Protein AF-A0A2K3JMX2-F1 (afdb_monomer)

Secondary structure (DSSP, 8-state):
---------EEEEEEEEETTEEEEEEEE----TT-S----HHHHHHT-SEEEETTTTEEEEEETTEEEEEE----------

InterPro domains:
  IPR021109 Aspartic peptidase domain superfamily [G3DSA:2.40.70.10] (3-72)

Radius of gyration: 16.27 Å; Cα contacts (8 Å, |Δi|>4): 80; chains: 1; bounding box: 50×40×40 Å

Mean predicted aligned error: 8.72 Å

Nearest PDB structures (foldseek):
  6gmh-assembly1_I  TM=3.287E-01  e=8.517E+00  Sus scrofa

Organism: Trifolium pratense (NCBI:txid57577)

Foldseek 3Di:
DDPPDPPFDKDAQDWDDAQPDIDTGIDTDDPDPPDDDDDDPVNVVVQPDWDADPVQRWIWGDDPNDIGIGGDDPDDPPPDD

Solvent-accessible surface area (backbone atoms only — not comparable to full-atom values): 5580 Å² total; per-residue (Å²): 141,77,84,76,69,83,78,81,44,71,48,72,71,43,78,43,80,59,78,95,45,78,48,73,41,73,42,75,69,68,97,52,88,94,61,95,80,83,88,50,69,76,63,55,60,74,49,60,70,69,49,72,41,82,87,79,36,32,40,36,35,58,54,96,94,37,80,46,69,42,70,60,84,91,67,85,76,79,79,80,129

pLDDT: mean 82.19, std 16.42, range [39.19, 95.81]

Structure (mmCIF, N/CA/C/O backbone):
data_AF-A0A2K3JMX2-F1
#
_entry.id   AF-A0A2K3JMX2-F1
#
loop_
_atom_site.group_PDB
_atom_site.id
_atom_site.type_symbol
_atom_site.label_atom_id
_atom_site.label_alt_id
_atom_site.label_comp_id
_atom_site.label_asym_id
_atom_site.label_entity_id
_atom_site.label_seq_id
_atom_site.pdbx_PDB_ins_code
_atom_site.Cartn_x
_atom_site.Cartn_y
_atom_site.Cartn_z
_atom_site.occupancy
_atom_site.B_iso_or_equiv
_atom_site.auth_seq_id
_atom_site.auth_comp_id
_atom_site.auth_asym_id
_atom_site.auth_atom_id
_atom_site.pdbx_PDB_model_num
ATOM 1 N N . CYS A 1 1 ? 35.073 2.736 -23.169 1.00 39.19 1 CYS A N 1
ATOM 2 C CA . CYS A 1 1 ? 34.277 3.539 -22.222 1.00 39.19 1 CYS A CA 1
ATOM 3 C C . CYS A 1 1 ? 32.815 3.519 -22.641 1.00 39.19 1 CYS A C 1
ATOM 5 O O . CYS A 1 1 ? 32.387 4.375 -23.397 1.00 39.19 1 CYS A O 1
ATOM 7 N N . ALA A 1 2 ? 32.073 2.518 -22.187 1.00 41.06 2 ALA A N 1
ATOM 8 C CA . ALA A 1 2 ? 30.622 2.573 -22.121 1.00 41.06 2 ALA A CA 1
ATOM 9 C C . ALA A 1 2 ? 30.317 2.109 -20.703 1.00 41.06 2 ALA A C 1
ATOM 11 O O . ALA A 1 2 ? 30.497 0.936 -20.381 1.00 41.06 2 ALA A O 1
ATOM 12 N N . LEU A 1 3 ? 30.029 3.059 -19.821 1.00 48.06 3 LEU A N 1
ATOM 13 C CA . LEU A 1 3 ? 29.474 2.725 -18.522 1.00 48.06 3 LEU A CA 1
ATOM 14 C C . LEU A 1 3 ? 28.068 2.218 -18.838 1.00 48.06 3 LEU A C 1
ATOM 16 O O . LEU A 1 3 ? 27.203 3.005 -19.207 1.00 48.06 3 LEU A O 1
ATOM 20 N N . ALA A 1 4 ? 27.885 0.898 -18.827 1.00 52.38 4 ALA A N 1
ATOM 21 C CA . ALA A 1 4 ? 26.554 0.324 -18.823 1.00 52.38 4 ALA A CA 1
ATOM 22 C C . ALA A 1 4 ? 25.888 0.837 -17.547 1.00 52.38 4 ALA A C 1
ATOM 24 O O . ALA A 1 4 ? 26.296 0.476 -16.442 1.00 52.38 4 ALA A O 1
ATOM 25 N N . GLU A 1 5 ? 24.927 1.744 -17.697 1.00 59.12 5 GLU A N 1
ATOM 26 C CA . GLU A 1 5 ? 24.051 2.094 -16.591 1.00 59.12 5 GLU A CA 1
ATOM 27 C C . GLU A 1 5 ? 23.413 0.795 -16.079 1.00 59.12 5 GLU A C 1
ATOM 29 O O . GLU A 1 5 ? 23.077 -0.074 -16.895 1.00 59.12 5 GLU A O 1
ATOM 34 N N . PRO A 1 6 ? 23.275 0.603 -14.756 1.00 56.12 6 PRO A N 1
ATOM 35 C CA . PRO A 1 6 ? 22.597 -0.572 -14.233 1.00 56.12 6 PRO A CA 1
ATOM 36 C C . PRO A 1 6 ? 21.191 -0.594 -14.836 1.00 56.12 6 PRO A C 1
ATOM 38 O O . PRO A 1 6 ? 20.381 0.288 -14.561 1.00 56.12 6 PRO A O 1
ATOM 41 N N . THR A 1 7 ? 20.916 -1.550 -15.729 1.00 64.50 7 THR A N 1
ATOM 42 C CA . THR A 1 7 ? 19.643 -1.602 -16.452 1.00 64.50 7 THR A CA 1
ATOM 43 C C . THR A 1 7 ? 18.537 -1.872 -15.446 1.00 64.50 7 THR A C 1
ATOM 45 O O . THR A 1 7 ? 18.334 -3.017 -15.035 1.00 64.50 7 THR A O 1
ATOM 48 N N . VAL A 1 8 ? 17.837 -0.822 -15.030 1.00 73.69 8 VAL A N 1
ATOM 49 C CA . VAL A 1 8 ? 16.639 -0.937 -14.208 1.00 73.69 8 VAL A CA 1
ATOM 50 C C . VAL A 1 8 ? 15.620 -1.740 -15.013 1.00 73.69 8 VAL A C 1
ATOM 52 O O . VAL A 1 8 ? 15.148 -1.298 -16.061 1.00 73.69 8 VAL A O 1
ATOM 55 N N . ARG A 1 9 ? 15.319 -2.960 -14.563 1.00 85.75 9 ARG A N 1
ATOM 56 C CA . ARG A 1 9 ? 14.336 -3.826 -15.221 1.00 85.75 9 ARG A CA 1
ATOM 57 C C . ARG A 1 9 ? 12.948 -3.508 -14.682 1.00 85.75 9 ARG A C 1
ATOM 59 O O . ARG A 1 9 ? 12.765 -3.391 -13.472 1.00 85.75 9 ARG A O 1
ATOM 66 N N . VAL A 1 10 ? 11.982 -3.388 -15.589 1.00 89.12 10 VAL A N 1
ATOM 67 C CA . VAL A 1 10 ? 10.588 -3.058 -15.272 1.00 89.12 10 VAL A CA 1
ATOM 68 C C . VAL A 1 10 ? 9.676 -4.177 -15.762 1.00 89.12 10 VAL A C 1
ATOM 70 O O . VAL A 1 10 ? 9.702 -4.525 -16.943 1.00 89.12 10 VAL A O 1
ATOM 73 N N . CYS A 1 11 ? 8.847 -4.705 -14.869 1.00 89.38 11 CYS A N 1
ATOM 74 C CA . CYS A 1 11 ? 7.719 -5.569 -15.195 1.00 89.38 11 CYS A CA 1
ATOM 75 C C . CYS A 1 11 ? 6.478 -4.691 -15.363 1.00 89.38 11 CYS A C 1
ATOM 77 O O . CYS A 1 11 ? 6.084 -4.004 -14.422 1.00 89.38 11 CYS A O 1
ATOM 79 N N . LYS A 1 12 ? 5.875 -4.692 -16.554 1.00 91.88 12 LYS A N 1
ATOM 80 C CA . LYS A 1 12 ? 4.731 -3.826 -16.861 1.00 91.88 12 LYS A CA 1
ATOM 81 C C . LYS A 1 12 ? 3.400 -4.519 -16.614 1.00 91.88 12 LYS A C 1
ATOM 83 O O . LYS A 1 12 ? 3.266 -5.701 -16.928 1.00 91.88 12 LYS A O 1
ATOM 88 N N . GLY A 1 13 ? 2.422 -3.763 -16.121 1.00 91.81 13 GLY A N 1
ATOM 89 C CA . GLY A 1 13 ? 1.035 -4.212 -15.987 1.00 91.81 13 GLY A CA 1
ATOM 90 C C . GLY A 1 13 ? 0.858 -5.443 -15.098 1.00 91.81 13 GLY A C 1
ATOM 91 O O . GLY A 1 13 ? -0.015 -6.269 -15.366 1.00 91.81 13 GLY A O 1
ATOM 92 N N . ILE A 1 14 ? 1.690 -5.598 -14.066 1.00 9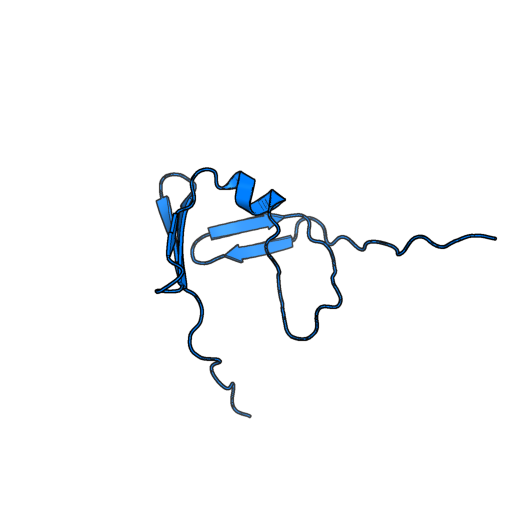1.62 14 ILE A N 1
ATOM 93 C CA . ILE A 1 14 ? 1.568 -6.736 -13.160 1.00 91.62 14 ILE A CA 1
ATOM 94 C C . ILE A 1 14 ? 0.353 -6.555 -12.258 1.00 91.62 14 ILE A C 1
ATOM 96 O O . ILE A 1 14 ? 0.120 -5.478 -11.708 1.00 91.62 14 ILE A O 1
ATOM 100 N N . GLN A 1 15 ? -0.418 -7.625 -12.106 1.00 92.81 15 GLN A N 1
ATOM 101 C CA . GLN A 1 15 ? -1.577 -7.649 -11.231 1.00 92.81 15 GLN A CA 1
ATOM 102 C C . GLN A 1 15 ? -1.164 -8.170 -9.853 1.00 92.81 15 GLN A C 1
ATOM 104 O O . GLN A 1 15 ? -0.707 -9.305 -9.725 1.00 92.81 15 GLN A O 1
ATOM 109 N N . ILE A 1 16 ? -1.345 -7.347 -8.823 1.00 90.50 16 ILE A N 1
ATOM 110 C CA . ILE A 1 16 ? -0.984 -7.664 -7.440 1.00 90.50 16 ILE A CA 1
ATOM 111 C C . ILE A 1 16 ? -2.249 -7.648 -6.587 1.00 90.50 16 ILE A C 1
ATOM 113 O O . ILE A 1 16 ? -3.052 -6.717 -6.668 1.00 90.50 16 ILE A O 1
ATOM 117 N N . ASN A 1 17 ? -2.416 -8.673 -5.753 1.00 89.75 17 ASN A N 1
ATOM 118 C CA . ASN A 1 17 ? -3.445 -8.689 -4.723 1.00 89.75 17 ASN A CA 1
ATOM 119 C C . ASN A 1 17 ? -2.872 -8.120 -3.417 1.00 89.75 17 ASN A C 1
ATOM 121 O O . ASN A 1 17 ? -1.892 -8.643 -2.887 1.00 89.75 17 ASN A O 1
ATOM 125 N N . VAL A 1 18 ? -3.476 -7.048 -2.910 1.00 88.56 18 VAL A N 1
ATOM 126 C CA . VAL A 1 18 ? -3.071 -6.367 -1.679 1.00 88.56 18 VAL A CA 1
ATOM 127 C C . VAL A 1 18 ? -4.263 -6.370 -0.724 1.00 88.56 18 VAL A C 1
ATOM 129 O O . VAL A 1 18 ? -5.160 -5.532 -0.806 1.00 88.56 18 VAL A O 1
ATOM 132 N N . GLY A 1 19 ? -4.301 -7.345 0.186 1.00 85.81 19 GLY A N 1
ATOM 133 C CA . GLY A 1 19 ? -5.437 -7.539 1.089 1.00 85.81 19 GLY A CA 1
ATOM 134 C C . GLY A 1 19 ? -6.709 -7.919 0.326 1.00 85.81 19 GLY A C 1
ATOM 135 O O . GLY A 1 19 ? -6.821 -9.035 -0.169 1.00 85.81 19 GLY A O 1
ATOM 136 N N . SER A 1 20 ? -7.675 -7.000 0.261 1.00 85.50 20 SER A N 1
ATOM 137 C CA . SER A 1 20 ? -8.943 -7.172 -0.464 1.00 85.50 20 SER A CA 1
ATOM 138 C C . SER A 1 20 ? -9.000 -6.422 -1.800 1.00 85.50 20 SER A C 1
ATOM 140 O O . SER A 1 20 ? -10.061 -6.384 -2.423 1.00 85.50 20 SER A O 1
ATOM 142 N N . MET A 1 21 ? -7.898 -5.804 -2.240 1.00 88.56 21 MET A N 1
ATOM 143 C CA . MET A 1 21 ? -7.848 -5.041 -3.489 1.00 88.56 21 MET A CA 1
ATOM 144 C C . MET A 1 21 ? -6.932 -5.702 -4.516 1.00 88.56 21 MET A C 1
ATOM 146 O O . MET A 1 21 ? -5.902 -6.281 -4.179 1.00 88.56 21 MET A O 1
ATOM 150 N N . ILE A 1 22 ? -7.268 -5.526 -5.788 1.00 90.56 22 ILE A N 1
ATOM 151 C CA . ILE A 1 22 ? -6.405 -5.886 -6.907 1.00 90.56 22 ILE A CA 1
ATOM 152 C C . ILE A 1 22 ? -5.910 -4.590 -7.540 1.00 90.56 22 ILE A C 1
ATOM 154 O O . ILE A 1 22 ? -6.718 -3.739 -7.912 1.00 90.56 22 ILE A O 1
ATOM 158 N N . VAL A 1 23 ? -4.593 -4.446 -7.672 1.00 88.88 23 VAL A N 1
ATOM 159 C CA . VAL A 1 23 ? -3.969 -3.312 -8.361 1.00 88.88 23 VAL A CA 1
ATOM 160 C C . VAL A 1 23 ? -3.141 -3.788 -9.539 1.00 88.88 23 VAL A C 1
ATOM 162 O O . VAL A 1 23 ? -2.507 -4.839 -9.481 1.00 88.88 23 VAL A O 1
ATOM 165 N N . ILE A 1 24 ? -3.145 -2.994 -10.606 1.00 91.56 24 ILE A N 1
ATOM 166 C CA . ILE A 1 24 ? -2.285 -3.193 -11.769 1.00 91.56 24 ILE A CA 1
ATOM 167 C C . ILE A 1 24 ? -1.227 -2.098 -11.728 1.00 91.56 24 ILE A C 1
ATOM 169 O O . ILE A 1 24 ? -1.573 -0.915 -11.716 1.00 91.56 24 ILE A O 1
ATOM 173 N N . VAL A 1 25 ? 0.044 -2.485 -11.657 1.00 90.56 25 VAL A N 1
ATOM 174 C CA . VAL A 1 25 ? 1.167 -1.548 -11.520 1.00 90.56 25 VAL A CA 1
ATOM 175 C C . VAL A 1 25 ? 2.328 -1.948 -12.420 1.00 90.56 25 VAL A C 1
ATOM 177 O O . VAL A 1 25 ? 2.490 -3.115 -12.772 1.00 90.56 25 VAL A O 1
ATOM 180 N N . ASP A 1 26 ? 3.167 -0.974 -12.753 1.00 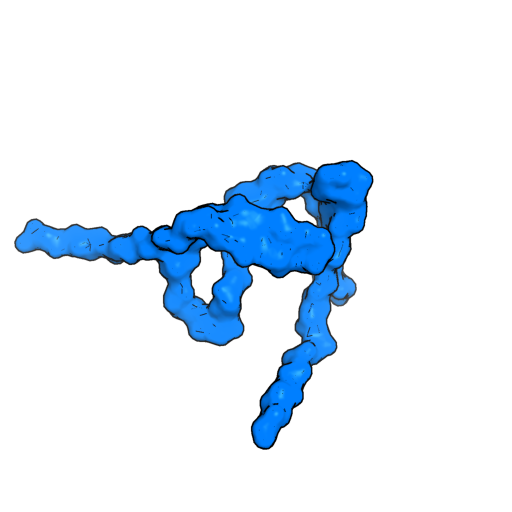90.25 26 ASP A N 1
ATOM 181 C CA . ASP A 1 26 ? 4.502 -1.242 -13.272 1.00 90.25 26 ASP A CA 1
ATOM 182 C C . ASP A 1 26 ? 5.458 -1.365 -12.079 1.00 90.25 26 ASP A C 1
ATOM 184 O O . ASP A 1 26 ? 5.484 -0.494 -11.206 1.00 90.25 26 ASP A O 1
ATOM 188 N N . ALA A 1 27 ? 6.228 -2.450 -12.015 1.00 89.06 27 ALA A N 1
ATOM 189 C CA . ALA A 1 27 ? 7.117 -2.743 -10.895 1.00 89.06 27 ALA A CA 1
ATOM 190 C C . ALA A 1 27 ? 8.574 -2.850 -11.330 1.00 89.06 27 ALA A C 1
ATOM 192 O O . ALA A 1 27 ? 8.891 -3.351 -12.408 1.00 89.06 27 ALA A O 1
ATOM 193 N N . PHE A 1 28 ? 9.469 -2.409 -10.452 1.00 89.50 28 PHE A N 1
ATOM 194 C CA . PHE A 1 28 ? 10.905 -2.558 -10.629 1.00 89.50 28 PHE A CA 1
ATOM 195 C C . PHE A 1 28 ? 11.364 -3.918 -10.111 1.00 89.50 28 PHE A C 1
ATOM 197 O O . PHE A 1 28 ? 10.987 -4.326 -9.013 1.00 89.50 28 PHE A O 1
ATOM 204 N N . VAL A 1 29 ? 12.197 -4.606 -10.890 1.00 88.00 29 VAL A N 1
ATOM 205 C CA . VAL A 1 29 ? 12.843 -5.841 -10.438 1.00 88.00 29 VAL A CA 1
ATOM 206 C C . VAL A 1 29 ? 14.012 -5.460 -9.542 1.00 88.00 29 VAL A C 1
ATOM 208 O O . VAL A 1 29 ? 14.953 -4.804 -9.989 1.00 88.00 29 VAL A O 1
ATOM 211 N N . LEU A 1 30 ? 13.939 -5.873 -8.280 1.00 86.69 30 LEU A N 1
ATOM 212 C CA . LEU A 1 30 ? 14.975 -5.645 -7.281 1.00 86.69 30 LEU A CA 1
ATOM 213 C C . LEU A 1 30 ? 15.506 -6.998 -6.805 1.00 86.69 30 LEU A C 1
ATOM 215 O O . LEU A 1 30 ? 14.726 -7.892 -6.489 1.00 86.69 30 LEU A O 1
ATOM 219 N N . GLU A 1 31 ? 16.827 -7.146 -6.717 1.00 82.62 31 GLU A N 1
ATOM 220 C CA . GLU A 1 31 ? 17.475 -8.347 -6.171 1.00 82.62 31 GLU A CA 1
ATOM 221 C C . GLU A 1 31 ? 17.481 -8.305 -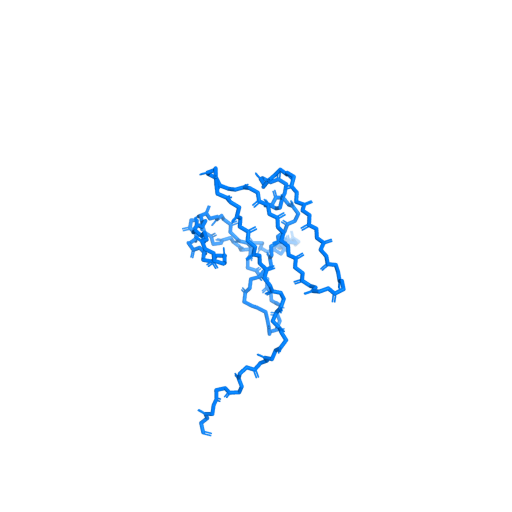4.633 1.00 82.62 31 GLU A C 1
ATOM 223 O O . GLU A 1 31 ? 18.521 -8.275 -3.978 1.00 82.62 31 GLU A O 1
ATOM 228 N N . LEU A 1 32 ? 16.286 -8.247 -4.043 1.00 77.25 32 LEU A N 1
ATOM 229 C CA . LEU A 1 32 ? 16.086 -8.278 -2.598 1.00 77.25 32 LEU A CA 1
ATOM 230 C C . LEU A 1 32 ? 15.793 -9.723 -2.197 1.00 77.25 32 LEU A C 1
ATOM 232 O O . LEU A 1 32 ? 14.678 -10.211 -2.352 1.00 77.25 32 LEU A O 1
ATOM 236 N N . GLY A 1 33 ? 16.808 -10.443 -1.721 1.00 80.38 33 GLY A N 1
ATOM 237 C CA . GLY A 1 33 ? 16.624 -11.818 -1.261 1.00 80.38 33 GLY A CA 1
ATOM 238 C C . GLY A 1 33 ? 15.532 -11.916 -0.187 1.00 80.38 33 GLY A C 1
ATOM 239 O O . GLY A 1 33 ? 15.608 -11.238 0.835 1.00 80.38 33 GLY A O 1
ATOM 240 N N . GLY A 1 34 ? 14.531 -12.774 -0.409 1.00 76.50 34 GLY A N 1
ATOM 241 C CA . GLY A 1 34 ? 13.510 -13.116 0.590 1.00 76.50 34 GLY A CA 1
ATOM 242 C C . GLY A 1 34 ? 12.291 -12.188 0.676 1.00 76.50 34 GLY A C 1
ATOM 243 O O . GLY A 1 34 ? 11.523 -12.316 1.628 1.00 76.50 34 GLY A O 1
ATOM 244 N N . LEU A 1 35 ? 12.094 -11.274 -0.280 1.00 79.00 35 LEU A N 1
ATOM 245 C CA . LEU A 1 35 ? 10.897 -10.432 -0.384 1.00 79.00 35 LEU A CA 1
ATOM 246 C C . LEU A 1 35 ? 10.279 -10.556 -1.780 1.00 79.00 35 LEU A C 1
ATOM 248 O O . LEU A 1 35 ? 10.985 -10.410 -2.773 1.00 79.00 35 LEU A O 1
ATOM 252 N N . ASP A 1 36 ? 8.963 -10.762 -1.852 1.00 82.12 36 ASP A N 1
ATOM 253 C CA . ASP A 1 36 ? 8.263 -10.877 -3.138 1.00 82.12 36 ASP A CA 1
ATOM 254 C C . ASP A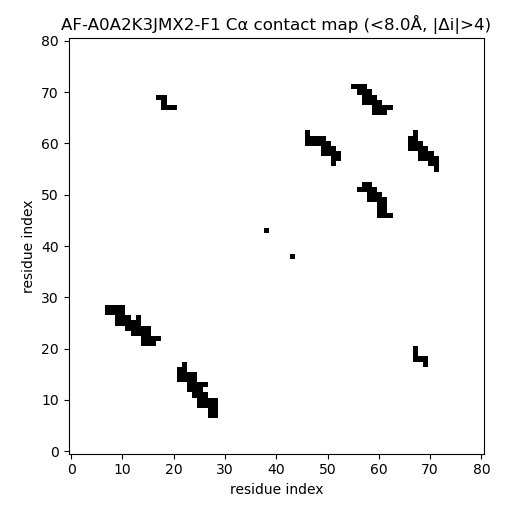 1 36 ? 8.004 -9.502 -3.775 1.00 82.12 36 ASP A C 1
ATOM 256 O O . ASP A 1 36 ? 8.270 -9.289 -4.957 1.00 82.12 36 ASP A O 1
ATOM 260 N N . VAL A 1 37 ? 7.476 -8.549 -2.995 1.00 85.69 37 VAL A N 1
ATOM 261 C CA . VAL A 1 37 ? 7.073 -7.216 -3.473 1.00 85.69 37 VAL A CA 1
ATOM 262 C C . VAL A 1 37 ? 7.348 -6.159 -2.406 1.00 85.69 37 VAL A C 1
ATOM 264 O O . VAL A 1 37 ? 6.981 -6.323 -1.243 1.00 85.69 37 VAL A O 1
ATOM 267 N N . VAL A 1 38 ? 7.932 -5.032 -2.823 1.00 88.12 38 VAL A N 1
ATOM 268 C CA . VAL A 1 38 ? 8.086 -3.828 -1.995 1.00 88.12 38 VAL A CA 1
ATOM 269 C C . VAL A 1 38 ? 7.206 -2.716 -2.557 1.00 88.12 38 VAL A C 1
ATOM 271 O O . VAL A 1 38 ? 7.372 -2.290 -3.699 1.00 88.12 38 VAL A O 1
ATOM 274 N N . LEU A 1 39 ? 6.269 -2.226 -1.744 1.00 89.12 39 LEU A N 1
ATOM 275 C CA . LEU A 1 39 ? 5.408 -1.103 -2.107 1.00 89.12 39 LEU A CA 1
ATOM 276 C C . LEU A 1 39 ? 6.160 0.210 -1.875 1.00 89.12 39 LEU A C 1
ATOM 278 O O . LEU A 1 39 ? 6.422 0.604 -0.739 1.00 89.12 39 LEU A O 1
ATOM 282 N N . GLY A 1 40 ? 6.530 0.879 -2.965 1.00 89.44 40 GLY A N 1
ATOM 283 C CA . GLY A 1 40 ? 7.221 2.164 -2.913 1.00 89.44 40 GLY A CA 1
ATOM 284 C C . GLY A 1 40 ? 6.316 3.319 -2.475 1.00 89.44 40 GLY A C 1
ATOM 285 O O . GLY A 1 40 ? 5.091 3.267 -2.597 1.00 89.44 40 GLY A O 1
ATOM 286 N N . VAL A 1 41 ? 6.940 4.413 -2.031 1.00 89.56 41 VAL A N 1
ATOM 287 C CA . VAL A 1 41 ? 6.235 5.636 -1.604 1.00 89.56 41 VAL A CA 1
ATOM 288 C C . VAL A 1 41 ? 5.368 6.216 -2.726 1.00 89.56 41 VAL A C 1
ATOM 290 O O . VAL A 1 41 ? 4.264 6.673 -2.456 1.00 89.56 41 VAL A O 1
ATOM 293 N N . SER A 1 42 ? 5.815 6.139 -3.985 1.00 89.19 42 SER A N 1
ATOM 294 C CA . SER A 1 42 ? 5.050 6.622 -5.143 1.00 89.19 42 SER A CA 1
ATOM 295 C C . SER A 1 42 ? 3.673 5.967 -5.250 1.00 89.19 42 SER A C 1
ATOM 297 O O . SER A 1 42 ? 2.682 6.661 -5.462 1.00 89.19 42 SER A O 1
ATOM 299 N N . TRP A 1 43 ? 3.596 4.650 -5.050 1.00 88.62 43 TRP A N 1
ATOM 300 C CA . TRP A 1 43 ? 2.331 3.926 -5.032 1.00 88.62 43 TRP A CA 1
ATOM 301 C C . TRP A 1 43 ? 1.513 4.262 -3.781 1.00 88.62 43 TRP A C 1
ATOM 303 O O . TRP A 1 43 ? 0.323 4.542 -3.895 1.00 88.62 43 TRP A O 1
ATOM 313 N N . LEU A 1 44 ? 2.140 4.327 -2.601 1.00 90.81 44 LEU A N 1
ATOM 314 C CA . LEU A 1 44 ? 1.448 4.680 -1.354 1.00 90.81 44 LEU A CA 1
ATOM 315 C C . LEU A 1 44 ? 0.782 6.064 -1.422 1.00 90.81 44 LEU A C 1
ATOM 317 O O . LEU A 1 44 ? -0.327 6.230 -0.919 1.00 90.81 44 LEU A O 1
ATOM 321 N N . CYS A 1 45 ? 1.402 7.036 -2.098 1.00 91.12 45 CYS A N 1
ATOM 322 C CA . CYS A 1 45 ? 0.814 8.359 -2.317 1.00 91.12 45 CYS A CA 1
ATOM 323 C C . CYS A 1 45 ? -0.502 8.312 -3.114 1.00 91.12 45 CYS A C 1
ATOM 325 O O . CYS A 1 45 ? -1.344 9.190 -2.932 1.00 91.12 45 CYS A O 1
ATOM 327 N N . THR A 1 46 ? -0.717 7.294 -3.958 1.00 91.12 46 THR A N 1
ATOM 328 C CA . THR A 1 46 ? -1.965 7.146 -4.732 1.00 91.12 46 THR A CA 1
ATOM 329 C C . THR A 1 46 ? -3.167 6.761 -3.868 1.00 91.12 46 THR A C 1
ATOM 331 O O . THR A 1 46 ? -4.305 7.011 -4.257 1.00 91.12 46 THR A O 1
ATOM 334 N N . LEU A 1 47 ? -2.931 6.212 -2.671 1.00 91.75 47 LEU A N 1
ATOM 335 C CA . LEU A 1 47 ? -3.983 5.818 -1.729 1.00 91.75 47 LEU A CA 1
ATOM 336 C C . LEU A 1 47 ? -4.595 7.014 -0.980 1.00 91.75 47 LEU A C 1
ATOM 338 O O . LEU A 1 47 ? -5.608 6.872 -0.294 1.00 91.75 47 LEU A O 1
ATOM 342 N N . GLY A 1 48 ? -3.972 8.194 -1.066 1.00 92.00 48 GLY A N 1
ATOM 343 C CA . GLY A 1 48 ? -4.383 9.375 -0.319 1.00 92.00 48 GLY A CA 1
ATOM 344 C C . GLY A 1 48 ? -4.130 9.220 1.182 1.00 92.00 48 GLY A C 1
ATOM 345 O O . GLY A 1 48 ? -2.997 9.029 1.622 1.00 92.00 48 GLY A O 1
ATOM 346 N N . LYS A 1 49 ? -5.183 9.354 1.996 1.00 94.00 49 LYS A N 1
ATOM 347 C CA . LYS A 1 49 ? -5.050 9.305 3.457 1.00 94.00 49 LYS A CA 1
ATOM 348 C C . LYS A 1 49 ? -4.918 7.861 3.943 1.00 94.00 49 LYS A C 1
ATOM 350 O O . LYS A 1 49 ? -5.884 7.100 3.919 1.00 94.00 49 LYS A O 1
ATOM 355 N N . VAL A 1 50 ? -3.742 7.549 4.475 1.00 94.44 50 VAL A N 1
ATOM 356 C CA . VAL A 1 50 ? -3.422 6.276 5.126 1.00 94.44 50 VAL A CA 1
ATOM 357 C C . VAL A 1 50 ? -3.266 6.494 6.632 1.00 94.44 50 VAL A C 1
ATOM 359 O O . VAL A 1 50 ? -2.676 7.484 7.065 1.00 94.44 50 VAL A O 1
ATOM 362 N N . VAL A 1 51 ? -3.781 5.565 7.435 1.00 95.81 51 VAL A N 1
ATOM 363 C CA . VAL A 1 51 ? -3.517 5.464 8.875 1.00 95.81 51 VAL A CA 1
ATOM 364 C C . VAL A 1 51 ? -2.708 4.201 9.118 1.00 95.81 51 VAL A C 1
ATOM 366 O O . VAL A 1 51 ? -3.115 3.120 8.699 1.00 95.81 51 VAL A O 1
ATOM 369 N N . LEU A 1 52 ? -1.567 4.343 9.784 1.00 94.69 52 LEU A N 1
ATOM 370 C CA . LEU A 1 52 ? -0.663 3.245 10.088 1.00 94.69 52 LEU A CA 1
ATOM 371 C C . LEU A 1 52 ? -0.530 3.115 11.602 1.00 94.69 52 LEU A C 1
ATOM 373 O O . LEU A 1 52 ? -0.104 4.057 12.272 1.00 94.69 52 LEU A O 1
ATOM 377 N N . ASP A 1 53 ? -0.910 1.956 12.123 1.00 95.12 53 ASP A N 1
ATOM 378 C CA . ASP A 1 53 ? -0.645 1.560 13.497 1.00 95.12 53 ASP A CA 1
ATOM 379 C C . ASP A 1 53 ? 0.622 0.708 13.518 1.00 95.12 53 ASP A C 1
ATOM 381 O O . ASP A 1 53 ? 0.631 -0.433 13.060 1.00 95.12 53 ASP A O 1
ATOM 385 N N . TRP A 1 54 ? 1.709 1.275 14.032 1.00 92.38 54 TRP A N 1
ATOM 386 C CA . TRP A 1 54 ? 2.995 0.586 14.126 1.00 92.38 54 TRP A CA 1
ATOM 387 C C . TRP A 1 54 ? 3.046 -0.452 15.245 1.00 92.38 54 TRP A C 1
ATOM 389 O O . TRP A 1 54 ? 3.872 -1.359 15.188 1.00 92.38 54 TRP A O 1
ATOM 399 N N . LYS A 1 55 ? 2.195 -0.318 16.266 1.00 91.88 55 LYS A N 1
ATOM 400 C CA . LYS A 1 55 ? 2.150 -1.251 17.391 1.00 91.88 55 LYS A CA 1
ATOM 401 C C . LYS A 1 55 ? 1.435 -2.532 16.978 1.00 91.88 55 LYS A C 1
ATOM 403 O O . LYS A 1 55 ? 1.963 -3.619 17.197 1.00 91.88 55 LYS A O 1
ATOM 408 N N . ASP A 1 56 ? 0.279 -2.384 16.341 1.00 92.19 56 ASP A N 1
ATOM 409 C CA . ASP A 1 56 ? -0.533 -3.510 15.873 1.00 92.19 56 ASP A CA 1
ATOM 410 C C . ASP A 1 56 ? -0.173 -3.933 14.438 1.00 92.19 56 ASP A C 1
ATOM 412 O O . ASP A 1 56 ? -0.731 -4.893 13.907 1.00 92.19 56 ASP A O 1
ATOM 416 N N . LEU A 1 57 ? 0.774 -3.228 13.808 1.00 93.81 57 LEU A N 1
ATOM 417 C CA . LEU A 1 57 ? 1.220 -3.418 12.426 1.00 93.81 57 LEU A CA 1
ATOM 418 C C . LEU A 1 57 ? 0.049 -3.404 11.433 1.00 93.81 57 LEU A C 1
ATOM 420 O O . LEU A 1 57 ? -0.033 -4.259 10.554 1.00 93.81 57 LEU A O 1
ATOM 424 N N . THR A 1 58 ? -0.868 -2.442 11.564 1.00 94.31 58 THR A N 1
ATOM 425 C CA . THR A 1 58 ? -2.034 -2.321 10.671 1.00 94.31 58 THR A CA 1
ATOM 426 C C . THR A 1 58 ? -1.953 -1.086 9.793 1.00 94.31 58 THR A C 1
ATOM 428 O O . THR A 1 58 ? -1.638 -0.001 10.268 1.00 94.31 58 THR A O 1
ATOM 431 N N . MET A 1 59 ? -2.284 -1.223 8.513 1.00 95.00 59 MET A N 1
ATOM 432 C CA . MET A 1 59 ? -2.387 -0.110 7.570 1.00 95.00 59 MET A CA 1
ATOM 433 C C . MET A 1 59 ? -3.824 -0.007 7.072 1.00 95.00 59 MET A C 1
ATOM 435 O O . MET A 1 59 ? -4.387 -0.987 6.593 1.00 95.00 59 MET A O 1
ATOM 439 N N . GLN A 1 60 ? -4.425 1.175 7.172 1.00 94.88 60 GLN A N 1
ATOM 440 C CA . GLN A 1 60 ? -5.830 1.403 6.842 1.00 94.88 60 GLN A CA 1
ATOM 441 C C . GLN A 1 60 ? -5.970 2.581 5.884 1.00 94.88 60 GLN A C 1
ATOM 443 O O . GLN A 1 60 ? -5.386 3.640 6.112 1.00 94.88 60 GLN A O 1
ATOM 448 N N . PHE A 1 61 ? -6.766 2.416 4.834 1.00 94.75 61 PHE A N 1
ATOM 449 C CA . PHE A 1 61 ? -7.041 3.4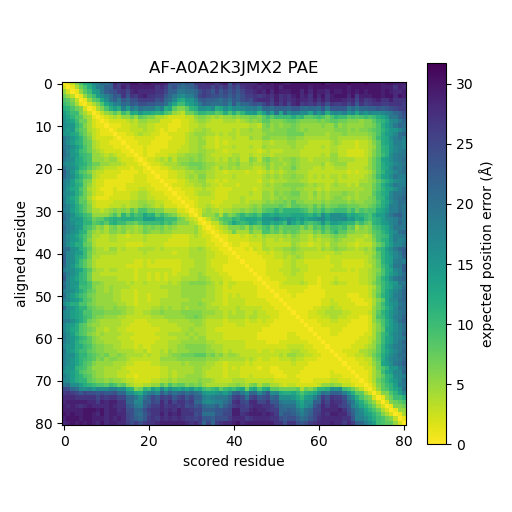68 3.853 1.00 94.75 61 PHE A CA 1
ATOM 450 C C . PHE A 1 61 ? -8.358 3.21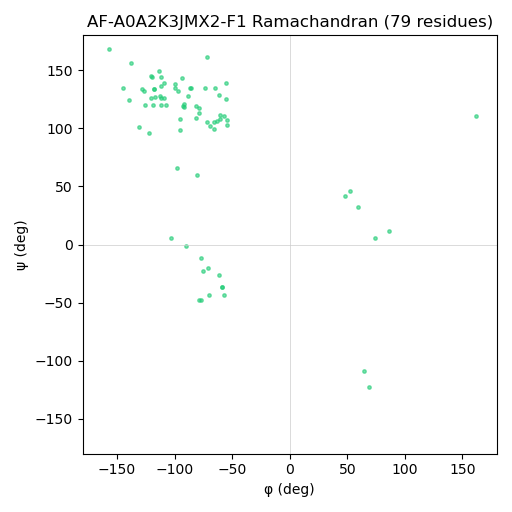2 3.123 1.00 94.75 61 PHE A C 1
ATOM 452 O O . PHE A 1 61 ? -8.957 2.143 3.242 1.00 94.75 61 PHE A O 1
ATOM 459 N N . TRP A 1 62 ? -8.828 4.216 2.386 1.00 92.94 62 TRP A N 1
ATOM 460 C CA . TRP A 1 62 ? -10.025 4.111 1.558 1.00 92.94 62 TRP A CA 1
ATOM 461 C C . TRP A 1 62 ? -9.647 3.806 0.113 1.00 92.94 62 TRP A C 1
ATOM 463 O O . TRP A 1 62 ? -8.790 4.472 -0.460 1.00 92.94 62 TRP A O 1
ATOM 473 N N . TYR A 1 63 ? -10.318 2.828 -0.483 1.00 91.00 63 TYR A N 1
ATOM 474 C CA . TYR A 1 63 ? -10.167 2.464 -1.885 1.00 91.00 63 TYR A CA 1
ATOM 475 C C . TYR A 1 63 ? -11.547 2.152 -2.468 1.00 91.00 63 TYR A C 1
ATOM 477 O O . TYR A 1 63 ? -12.285 1.345 -1.908 1.00 91.00 63 TYR A O 1
ATOM 485 N N . ASN A 1 64 ? -11.933 2.828 -3.556 1.00 90.44 64 ASN A N 1
ATOM 486 C CA . ASN A 1 64 ? -13.242 2.677 -4.214 1.00 90.44 64 ASN A CA 1
ATOM 487 C C . ASN A 1 64 ? -14.451 2.715 -3.251 1.00 90.44 64 ASN A C 1
ATOM 489 O O . ASN A 1 64 ? -15.383 1.924 -3.365 1.00 90.44 64 ASN A O 1
ATOM 493 N N . GLY A 1 65 ? -14.425 3.622 -2.269 1.00 91.25 65 GLY A N 1
ATOM 494 C CA . GLY A 1 65 ? -15.501 3.767 -1.280 1.00 91.25 65 GLY A CA 1
ATOM 495 C C . GLY A 1 65 ? -15.549 2.665 -0.216 1.00 91.25 65 GLY A C 1
ATOM 496 O O . GLY A 1 65 ? -16.456 2.664 0.612 1.00 91.25 65 GLY A O 1
ATOM 497 N N . GLN A 1 66 ? -14.576 1.752 -0.197 1.00 91.62 66 GLN A N 1
ATOM 498 C CA . GLN A 1 66 ? -14.434 0.714 0.818 1.00 91.62 66 GLN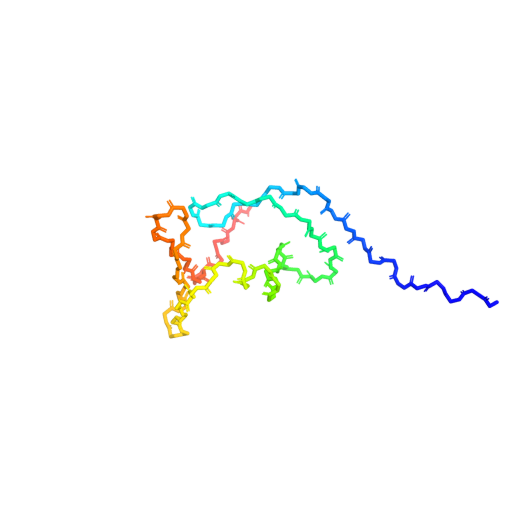 A CA 1
ATOM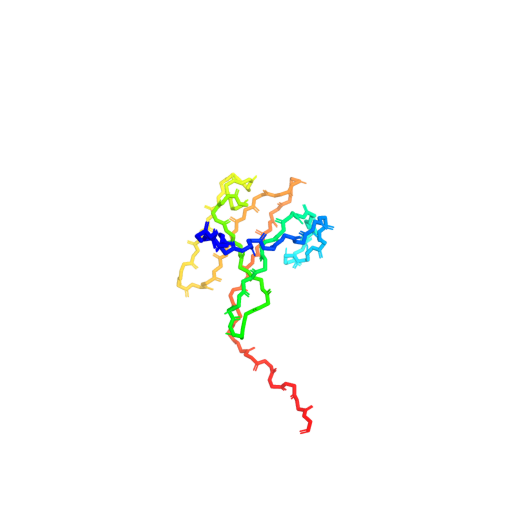 499 C C . GLN A 1 66 ? -13.192 0.958 1.672 1.00 91.62 66 GLN A C 1
ATOM 501 O O . GLN A 1 66 ? -12.155 1.419 1.191 1.00 91.62 66 GLN A O 1
ATOM 506 N N . LYS A 1 67 ? -13.296 0.646 2.964 1.00 92.75 67 LYS A N 1
ATOM 507 C CA . LYS A 1 67 ? -12.157 0.689 3.877 1.00 92.75 67 LYS A CA 1
ATOM 508 C C . LYS A 1 67 ? -11.349 -0.595 3.710 1.00 92.75 67 LYS A C 1
ATOM 510 O O . LYS A 1 67 ? -11.869 -1.676 3.976 1.00 92.75 67 LYS A O 1
ATOM 515 N N . VAL A 1 68 ? -10.086 -0.469 3.319 1.00 94.06 68 VAL A N 1
ATOM 516 C CA . VAL A 1 68 ? -9.142 -1.589 3.277 1.00 94.06 68 VAL A CA 1
ATOM 517 C C . VAL A 1 68 ? -8.259 -1.557 4.517 1.00 94.06 68 VAL A C 1
ATOM 519 O O . VAL A 1 68 ? -7.821 -0.490 4.950 1.00 94.06 68 VAL A O 1
ATOM 522 N N . VAL A 1 69 ? -8.015 -2.735 5.091 1.00 93.75 69 VAL A N 1
ATOM 523 C CA . VAL A 1 69 ? -7.117 -2.941 6.229 1.00 93.75 69 VAL A CA 1
ATOM 524 C C . VAL A 1 69 ? -6.099 -4.009 5.851 1.00 93.75 69 VAL A C 1
ATOM 526 O O . VAL A 1 69 ? -6.468 -5.141 5.545 1.00 93.75 69 VAL A O 1
ATOM 529 N N . LEU A 1 70 ? -4.821 -3.646 5.868 1.00 93.06 70 LEU A N 1
ATOM 530 C CA . LEU A 1 70 ? -3.703 -4.572 5.739 1.00 93.06 70 LEU A CA 1
ATOM 531 C C . LEU A 1 70 ? -3.153 -4.859 7.132 1.00 93.06 70 LEU A C 1
ATOM 533 O O . LEU A 1 70 ? -2.960 -3.940 7.927 1.00 93.06 70 LEU A O 1
ATOM 537 N N . GLN A 1 71 ? -2.899 -6.132 7.408 1.00 93.44 71 GLN A N 1
ATOM 538 C CA . GLN A 1 71 ? -2.366 -6.610 8.678 1.00 93.44 71 GLN A CA 1
ATOM 539 C C . GLN A 1 71 ? -0.952 -7.143 8.455 1.00 93.44 71 GLN A C 1
ATOM 541 O O . GLN A 1 71 ? -0.732 -7.995 7.593 1.00 93.44 71 GLN A O 1
ATOM 546 N N . GLY A 1 72 ? 0.003 -6.666 9.247 1.00 89.88 72 GLY A N 1
ATOM 547 C CA . GLY A 1 72 ? 1.361 -7.188 9.274 1.00 89.88 72 GLY A CA 1
ATOM 548 C C . GLY A 1 72 ? 1.359 -8.653 9.702 1.00 89.88 72 GLY A C 1
ATOM 549 O O . GLY A 1 72 ? 0.762 -9.017 10.718 1.00 89.88 72 GLY A O 1
ATOM 550 N N . GLY A 1 73 ? 2.011 -9.504 8.910 1.00 79.69 73 GLY A N 1
ATOM 551 C CA . GLY A 1 73 ? 2.072 -10.940 9.152 1.00 79.69 73 GLY A CA 1
ATOM 552 C C . GLY A 1 73 ? 2.957 -11.288 10.349 1.00 79.69 73 GLY A C 1
ATOM 553 O O . GLY A 1 73 ? 4.179 -11.294 10.245 1.00 79.69 73 GLY A O 1
ATOM 554 N N . GLY A 1 74 ? 2.340 -11.652 11.472 1.00 65.25 74 GLY A N 1
ATOM 555 C CA . GLY A 1 74 ? 2.992 -12.280 12.621 1.00 65.25 74 GLY A CA 1
ATOM 556 C C . GLY A 1 74 ? 2.828 -13.800 12.605 1.00 65.25 74 GLY A C 1
ATOM 557 O O . GLY A 1 74 ? 2.117 -14.326 13.454 1.00 65.25 74 GLY A O 1
ATOM 558 N N . LYS A 1 75 ? 3.421 -14.482 11.613 1.00 47.19 75 LYS A N 1
ATOM 559 C CA . LYS A 1 75 ? 3.832 -15.907 11.578 1.00 47.19 75 LYS A CA 1
ATOM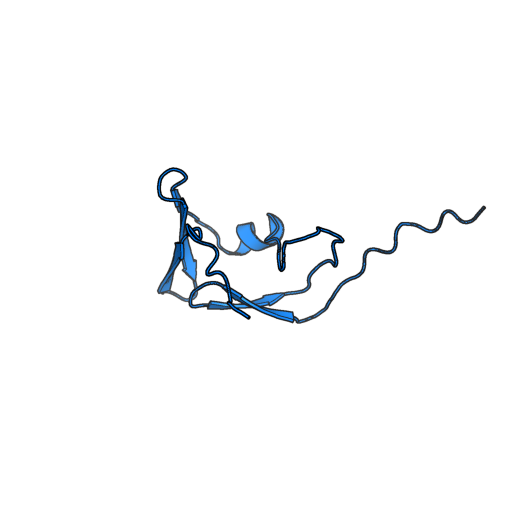 560 C C . LYS A 1 75 ? 4.032 -16.324 10.121 1.00 47.19 75 LYS A C 1
ATOM 562 O O . LYS A 1 75 ? 3.074 -16.479 9.373 1.00 47.19 75 LYS A O 1
ATOM 567 N N . GLN A 1 76 ? 5.287 -16.566 9.753 1.00 50.62 76 GLN A N 1
ATOM 568 C CA . GLN A 1 76 ? 5.626 -17.442 8.636 1.00 50.62 76 GLN A CA 1
ATOM 569 C C . GLN A 1 76 ? 4.945 -18.791 8.906 1.00 50.62 76 GLN A C 1
ATOM 571 O O . GLN A 1 76 ? 5.338 -19.517 9.823 1.00 50.62 76 GLN A O 1
ATOM 576 N N . VAL A 1 77 ? 3.885 -19.113 8.167 1.00 45.06 77 VAL A N 1
ATOM 577 C CA . VAL A 1 77 ? 3.409 -20.494 8.091 1.00 45.06 77 VAL A CA 1
ATOM 578 C C . VAL A 1 77 ? 4.555 -21.260 7.446 1.00 45.06 77 VAL A C 1
ATOM 580 O O . VAL A 1 77 ? 4.819 -21.088 6.260 1.00 45.06 77 VAL A O 1
ATOM 583 N N . LYS A 1 78 ? 5.278 -22.059 8.241 1.00 45.44 78 LYS A N 1
ATOM 584 C CA . LYS A 1 78 ? 6.165 -23.091 7.703 1.00 45.44 78 LYS A CA 1
ATOM 585 C C . LYS A 1 78 ? 5.301 -23.953 6.787 1.00 45.44 78 LYS A C 1
ATOM 587 O O . LYS A 1 78 ? 4.498 -24.742 7.278 1.00 45.44 78 LYS A O 1
ATOM 592 N N . GLN A 1 79 ? 5.428 -23.767 5.477 1.00 46.28 79 GLN A N 1
ATOM 593 C CA . GLN A 1 79 ? 4.982 -24.772 4.530 1.00 46.28 79 GLN A CA 1
ATOM 594 C C . GLN A 1 79 ? 5.898 -25.969 4.764 1.00 46.28 79 GLN A C 1
ATOM 596 O O . GLN A 1 79 ? 7.100 -25.905 4.507 1.00 46.28 79 GLN A O 1
ATOM 601 N N . GLY A 1 80 ? 5.346 -26.990 5.413 1.00 43.94 80 GLY A N 1
ATOM 602 C CA . GLY A 1 80 ? 6.022 -28.262 5.576 1.00 43.94 80 GLY A CA 1
ATOM 603 C C . GLY A 1 80 ? 6.212 -28.914 4.213 1.00 43.94 80 GLY A C 1
ATOM 604 O O . GLY A 1 80 ? 5.278 -28.952 3.412 1.00 43.94 80 GLY A O 1
ATOM 605 N N . PHE A 1 81 ? 7.419 -29.419 3.999 1.00 41.47 81 PHE A N 1
ATOM 606 C CA . PHE A 1 81 ? 7.662 -30.642 3.249 1.00 41.47 81 PHE A CA 1
ATOM 607 C C . PHE A 1 81 ? 8.128 -31.692 4.256 1.00 41.47 81 PHE A C 1
ATOM 609 O O . PHE A 1 81 ? 8.848 -31.296 5.207 1.00 41.47 81 PHE A O 1
#

Sequence (81 aa):
CALAEPTVRVCKGIQINVGSMIVIVDAFVLELGGLDVVLGVSWLCTLGKVVLDWKDLTMQFWYNGQKVVLQGGGKQVKQGF